Protein AF-A0A5S4F629-F1 (afdb_monomer)

pLDDT: mean 87.69, std 12.05, range [43.62, 96.25]

Organism: NCBI:txid103838

Mean predicted aligned error: 6.43 Å

Secondary structure (DSSP, 8-state):
---S----HHHHHHHHHHHHHHHHHHHHHHHHHHHHHHHS-HHHHHHTT--HHHHHHHHHHHHHHHHHHHHHTTSSPPPSSS--THHHHHHHTT----

Foldseek 3Di:
DDPDDDDDPVNVVVVVVVVVVVVLVVLVVLQVVLVVLVVADLVNVVVVVDDSVRSVLVNLLSVLSNQVSCVVVVNHDDPDPDDDSCVSVCVVVVHDDD

Radius of gyration: 18.51 Å; Cα contacts (8 Å, |Δi|>4): 59; chains: 1; bounding box: 37×34×58 Å

Solvent-accessible surface area (backbone atoms only — not comparable to full-atom values): 5800 Å² total; per-residue (Å²): 137,80,89,75,90,77,88,46,73,66,55,53,51,53,50,52,52,49,53,53,52,50,51,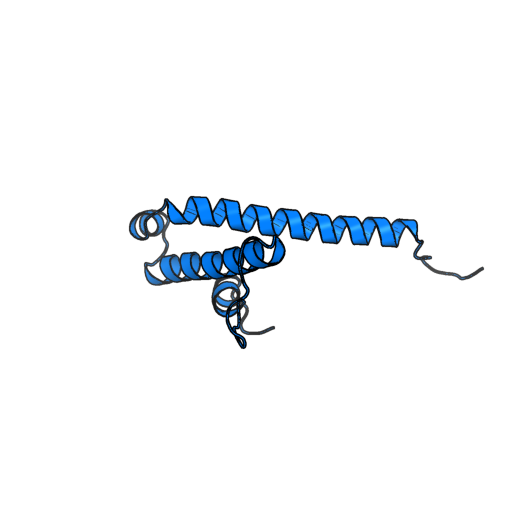55,51,53,39,49,51,36,42,54,52,36,57,53,53,71,74,51,52,62,72,60,41,38,77,75,71,38,51,71,70,52,39,49,43,53,55,53,20,38,50,38,48,32,49,52,35,28,36,75,72,68,77,40,80,75,75,79,77,91,72,74,65,52,63,41,47,31,63,75,72,71,48,83,79,134

Structure (mmCIF, N/CA/C/O backbone):
data_AF-A0A5S4F629-F1
#
_entry.id   AF-A0A5S4F629-F1
#
loop_
_atom_site.group_PDB
_atom_site.id
_atom_site.type_symbol
_atom_site.label_atom_id
_atom_site.label_alt_id
_atom_site.label_comp_id
_atom_site.label_asym_id
_atom_site.label_entity_id
_atom_site.label_seq_id
_atom_site.pdbx_PDB_ins_code
_atom_site.Cartn_x
_atom_site.Cartn_y
_atom_site.Cartn_z
_atom_site.occupancy
_atom_site.B_iso_or_equiv
_atom_site.auth_seq_id
_atom_site.auth_comp_id
_atom_site.auth_asym_id
_atom_site.auth_atom_id
_atom_site.pdbx_PDB_model_num
ATOM 1 N N . MET A 1 1 ? 16.340 10.626 -42.532 1.00 43.62 1 MET A N 1
ATOM 2 C CA . MET A 1 1 ? 15.503 11.332 -41.539 1.00 43.62 1 MET A CA 1
ATOM 3 C C . MET A 1 1 ? 14.232 10.533 -41.358 1.00 43.62 1 MET A C 1
ATOM 5 O O . MET A 1 1 ? 13.575 10.274 -42.355 1.00 43.62 1 MET A O 1
ATOM 9 N N . VAL A 1 2 ? 13.906 10.125 -40.136 1.00 56.50 2 VAL A N 1
ATOM 10 C CA . VAL A 1 2 ? 12.556 9.639 -39.827 1.00 56.50 2 VAL A CA 1
ATOM 11 C C . VAL A 1 2 ? 11.841 10.806 -39.158 1.00 56.50 2 VAL A C 1
ATOM 13 O O . VAL A 1 2 ? 12.330 11.318 -38.156 1.00 56.50 2 VAL A O 1
ATOM 16 N N . ALA A 1 3 ? 10.754 11.283 -39.757 1.00 57.12 3 ALA A N 1
ATOM 17 C CA . ALA A 1 3 ? 9.892 12.286 -39.141 1.00 57.12 3 ALA A CA 1
ATOM 18 C C . ALA A 1 3 ? 9.114 11.650 -37.973 1.00 57.12 3 ALA A C 1
ATOM 20 O O . ALA A 1 3 ? 8.614 10.535 -38.116 1.00 57.12 3 ALA A O 1
ATOM 21 N N . GLY A 1 4 ? 9.013 12.351 -36.838 1.00 65.31 4 GLY A N 1
ATOM 22 C CA . GLY A 1 4 ? 8.302 11.895 -35.634 1.00 65.31 4 GLY A CA 1
ATOM 23 C C . GLY A 1 4 ? 9.151 11.960 -34.358 1.00 65.31 4 GLY A C 1
ATOM 24 O O . GLY A 1 4 ? 10.343 12.259 -34.409 1.00 65.31 4 GLY A O 1
ATOM 25 N N . LEU A 1 5 ? 8.527 11.692 -33.206 1.00 69.56 5 LEU A N 1
ATOM 26 C CA . LEU A 1 5 ? 9.211 11.594 -31.914 1.00 69.56 5 LEU A CA 1
ATOM 27 C C . LEU A 1 5 ? 10.051 10.304 -31.895 1.00 69.56 5 LEU A C 1
ATOM 29 O O . LEU A 1 5 ? 9.494 9.206 -31.931 1.00 69.56 5 LEU A O 1
ATOM 33 N N . GLN A 1 6 ? 11.380 10.416 -31.890 1.00 78.19 6 GLN A N 1
ATOM 34 C CA . GLN A 1 6 ? 12.250 9.244 -31.792 1.00 78.19 6 GLN A CA 1
ATOM 35 C C . GLN A 1 6 ? 12.419 8.845 -30.329 1.00 78.19 6 GLN A C 1
ATOM 37 O O . GLN A 1 6 ? 13.039 9.581 -29.572 1.00 78.19 6 GLN A O 1
ATOM 42 N N . VAL A 1 7 ? 11.901 7.673 -29.954 1.00 86.50 7 VAL A N 1
ATOM 43 C CA . VAL A 1 7 ? 12.128 7.096 -28.624 1.00 86.50 7 VAL A CA 1
ATOM 44 C C . VAL A 1 7 ? 13.593 6.679 -28.514 1.00 86.50 7 VAL A C 1
ATOM 46 O O . VAL A 1 7 ? 14.054 5.758 -29.190 1.00 86.50 7 VAL A O 1
ATOM 49 N N . THR A 1 8 ? 14.332 7.377 -27.667 1.00 91.31 8 THR A N 1
ATOM 50 C CA . THR A 1 8 ? 15.741 7.120 -27.388 1.00 91.31 8 THR A CA 1
ATOM 51 C C . THR A 1 8 ? 15.901 6.027 -26.332 1.00 91.31 8 THR A C 1
ATOM 53 O O . THR A 1 8 ? 15.053 5.831 -25.460 1.00 91.31 8 THR A O 1
ATOM 56 N N . GLN A 1 9 ? 17.045 5.339 -26.346 1.00 91.75 9 GLN A N 1
ATOM 57 C CA . GLN A 1 9 ? 17.403 4.394 -25.281 1.00 91.75 9 GLN A CA 1
ATOM 58 C C . GLN A 1 9 ? 17.400 5.066 -23.895 1.00 91.75 9 GLN A C 1
ATOM 60 O O . GLN A 1 9 ? 17.016 4.446 -22.905 1.00 91.75 9 GLN A O 1
ATOM 65 N N . ALA A 1 10 ? 17.803 6.339 -23.822 1.00 92.38 10 ALA A N 1
ATOM 66 C CA . ALA A 1 10 ? 17.803 7.110 -22.584 1.00 92.38 10 ALA A CA 1
ATOM 67 C C . ALA A 1 10 ? 16.385 7.294 -22.021 1.00 92.38 10 ALA A C 1
ATOM 69 O O . ALA A 1 10 ? 16.182 7.094 -20.826 1.00 92.38 10 ALA A O 1
ATOM 70 N N . GLU A 1 11 ? 15.402 7.600 -22.871 1.00 91.69 11 GLU A N 1
ATOM 71 C CA . GLU A 1 11 ? 13.998 7.714 -22.460 1.00 91.69 11 GLU A CA 1
ATOM 72 C C . GLU A 1 11 ? 13.432 6.372 -21.995 1.00 91.69 11 GLU A C 1
ATOM 74 O O . GLU A 1 11 ? 12.775 6.318 -20.957 1.00 91.69 11 GLU A O 1
ATOM 79 N N . VAL A 1 12 ? 13.741 5.275 -22.697 1.00 92.19 12 VAL A N 1
ATOM 80 C CA . VAL A 1 12 ? 13.326 3.926 -22.272 1.00 92.19 12 VAL A CA 1
ATOM 81 C C . VAL A 1 12 ? 13.899 3.592 -20.896 1.00 92.19 12 VAL A C 1
ATOM 83 O O . VAL A 1 12 ? 13.164 3.154 -20.013 1.00 92.19 12 VAL A O 1
ATOM 86 N N . ASN A 1 13 ? 15.191 3.845 -20.683 1.00 94.50 13 ASN A N 1
ATOM 87 C CA . ASN A 1 13 ? 15.845 3.594 -19.401 1.00 94.50 13 ASN A CA 1
ATOM 88 C C . ASN A 1 13 ? 15.262 4.466 -18.279 1.00 94.50 13 ASN A C 1
ATOM 90 O O . ASN A 1 13 ? 15.007 3.970 -17.180 1.00 94.50 13 ASN A O 1
ATOM 94 N N . ALA A 1 14 ? 15.014 5.750 -18.553 1.00 93.88 14 ALA A N 1
ATOM 95 C CA . ALA A 1 14 ? 14.407 6.667 -17.593 1.00 93.88 14 ALA A CA 1
ATOM 96 C C . ALA A 1 14 ? 12.988 6.224 -17.210 1.00 93.88 14 ALA A C 1
ATOM 98 O O . ALA A 1 14 ? 12.635 6.202 -16.026 1.00 93.88 14 ALA A O 1
ATOM 99 N N . GLN A 1 15 ? 12.191 5.808 -18.195 1.00 94.12 15 GLN A N 1
ATOM 100 C CA . GLN A 1 15 ? 10.836 5.327 -17.967 1.00 94.12 15 GLN A CA 1
ATOM 101 C C . GLN A 1 15 ? 10.831 4.010 -17.185 1.00 94.12 15 GLN A C 1
ATOM 103 O O . GLN A 1 15 ? 10.083 3.876 -16.217 1.00 94.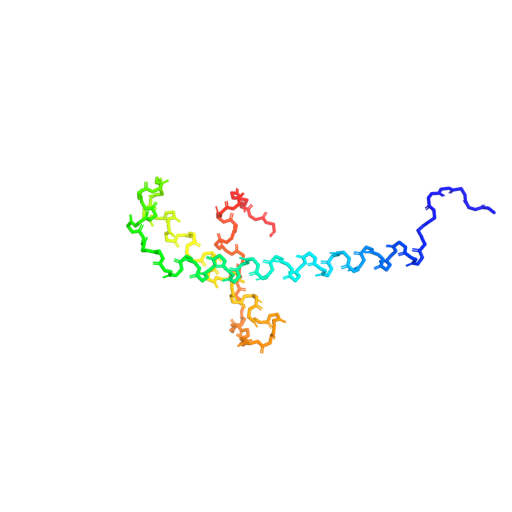12 15 GLN A O 1
ATOM 108 N N . ALA A 1 16 ? 11.701 3.062 -17.546 1.00 92.88 16 ALA A N 1
ATOM 109 C CA . ALA A 1 16 ? 11.837 1.789 -16.843 1.00 92.88 16 ALA A CA 1
ATOM 110 C C . ALA A 1 16 ? 12.219 1.995 -15.368 1.00 92.88 16 ALA A C 1
ATOM 112 O O . ALA A 1 16 ? 11.578 1.438 -14.475 1.00 92.88 16 ALA A O 1
ATOM 113 N N . GLY A 1 17 ? 13.205 2.856 -15.097 1.00 94.56 17 GLY A N 1
ATOM 114 C CA . GLY A 1 17 ? 13.601 3.201 -13.732 1.00 94.56 17 GLY A CA 1
ATOM 115 C C . GLY A 1 17 ? 12.490 3.902 -12.947 1.00 94.56 17 GLY A C 1
ATOM 116 O O . GLY A 1 17 ? 12.303 3.625 -11.762 1.00 94.56 17 GLY A O 1
ATOM 117 N N . THR A 1 18 ? 11.711 4.768 -13.599 1.00 96.25 18 THR A N 1
ATOM 118 C CA . THR A 1 18 ? 10.575 5.460 -12.970 1.00 96.25 18 THR A CA 1
ATOM 119 C C . THR A 1 18 ? 9.474 4.484 -12.567 1.00 96.25 18 THR A C 1
ATOM 121 O O . THR A 1 18 ? 9.007 4.537 -11.430 1.00 96.25 18 THR A O 1
ATOM 124 N N . ILE A 1 19 ? 9.103 3.555 -13.453 1.00 94.81 19 ILE A N 1
ATOM 125 C CA . ILE A 1 19 ? 8.102 2.519 -13.158 1.00 94.81 19 ILE A CA 1
ATOM 126 C C . ILE A 1 19 ? 8.580 1.637 -12.006 1.00 94.81 19 ILE A C 1
ATOM 128 O O . ILE A 1 19 ? 7.834 1.432 -11.050 1.00 94.81 19 ILE A O 1
ATOM 132 N N . ALA A 1 20 ? 9.829 1.163 -12.055 1.00 93.88 20 ALA A N 1
ATOM 133 C CA . ALA A 1 20 ? 10.390 0.346 -10.986 1.00 93.88 20 ALA A CA 1
ATOM 134 C C . ALA A 1 20 ? 10.319 1.084 -9.641 1.00 93.88 20 ALA A C 1
ATOM 136 O O . ALA A 1 20 ? 9.750 0.563 -8.684 1.00 93.88 20 ALA A O 1
ATOM 137 N N . ARG A 1 21 ? 10.805 2.332 -9.577 1.00 94.75 21 ARG A N 1
ATOM 138 C CA . ARG A 1 21 ? 10.736 3.163 -8.363 1.00 94.75 21 ARG A CA 1
ATOM 139 C C . ARG A 1 21 ? 9.310 3.356 -7.857 1.00 94.75 21 ARG A C 1
ATOM 141 O O . ARG A 1 21 ? 9.101 3.299 -6.649 1.00 94.75 21 ARG A O 1
ATOM 148 N N . ALA A 1 22 ? 8.348 3.574 -8.752 1.00 95.75 22 ALA A N 1
ATOM 149 C CA . ALA A 1 22 ? 6.947 3.722 -8.379 1.00 95.75 22 ALA A CA 1
ATOM 150 C C . ALA A 1 22 ? 6.394 2.440 -7.739 1.00 95.75 22 ALA A C 1
ATOM 152 O O . ALA A 1 22 ? 5.701 2.523 -6.730 1.00 95.75 22 ALA A O 1
ATOM 153 N N . VAL A 1 23 ? 6.755 1.263 -8.265 1.00 93.06 23 VAL A N 1
ATOM 154 C CA . VAL A 1 23 ? 6.382 -0.030 -7.670 1.00 93.06 23 VAL A CA 1
ATOM 155 C C . VAL A 1 23 ? 7.006 -0.196 -6.285 1.00 93.06 23 VAL A C 1
ATOM 157 O O . VAL A 1 23 ? 6.285 -0.493 -5.335 1.00 93.06 23 VAL A O 1
ATOM 160 N N . PHE A 1 24 ? 8.312 0.055 -6.134 1.00 92.38 24 PHE A N 1
ATOM 161 C CA . PHE A 1 24 ? 8.979 -0.026 -4.827 1.00 92.38 24 PHE A CA 1
ATOM 162 C C . PHE A 1 24 ? 8.331 0.907 -3.795 1.00 92.38 24 PHE A C 1
ATOM 164 O O . PHE A 1 24 ? 8.038 0.477 -2.682 1.00 92.38 24 PHE A O 1
ATOM 171 N N . ALA A 1 25 ? 8.056 2.157 -4.175 1.00 95.31 25 ALA A N 1
ATOM 172 C CA . ALA A 1 25 ? 7.405 3.124 -3.298 1.00 95.31 25 ALA A CA 1
ATOM 173 C C . ALA A 1 25 ? 5.974 2.699 -2.931 1.00 95.31 25 ALA A C 1
ATOM 175 O O . ALA A 1 25 ? 5.597 2.759 -1.766 1.00 95.31 25 ALA A O 1
ATOM 176 N N . ALA A 1 26 ? 5.185 2.220 -3.898 1.00 94.81 26 ALA A N 1
ATOM 177 C CA . ALA A 1 26 ? 3.817 1.774 -3.649 1.00 94.81 26 ALA A CA 1
ATOM 178 C C . ALA A 1 26 ? 3.765 0.587 -2.675 1.00 94.81 26 ALA A C 1
ATOM 180 O O . ALA A 1 26 ? 2.948 0.589 -1.756 1.00 94.81 26 ALA A O 1
ATOM 181 N N . LEU A 1 27 ? 4.650 -0.401 -2.838 1.00 94.25 27 LEU A N 1
ATOM 182 C CA . LEU A 1 27 ? 4.714 -1.559 -1.942 1.00 94.25 27 LEU A CA 1
ATOM 183 C C . LEU A 1 27 ? 5.210 -1.185 -0.538 1.00 94.25 27 LEU A C 1
ATOM 185 O O . LEU A 1 27 ? 4.695 -1.722 0.441 1.00 94.25 27 LEU A O 1
ATOM 189 N N . GLY A 1 28 ? 6.147 -0.237 -0.430 1.00 94.50 28 GLY A N 1
ATOM 190 C CA . GLY A 1 28 ? 6.554 0.336 0.857 1.00 94.50 28 GLY A CA 1
ATOM 191 C C . GLY A 1 28 ? 5.388 1.026 1.569 1.00 94.50 28 GLY A C 1
ATOM 192 O O . GLY A 1 28 ? 5.069 0.683 2.704 1.00 94.50 28 GLY A O 1
ATOM 193 N N . ASN A 1 29 ? 4.663 1.901 0.865 1.00 95.69 29 ASN A N 1
ATOM 194 C CA . ASN A 1 29 ? 3.489 2.593 1.407 1.00 95.69 29 ASN A CA 1
ATOM 195 C C . ASN A 1 29 ? 2.392 1.617 1.863 1.00 95.69 29 ASN A C 1
ATOM 197 O O . ASN A 1 29 ? 1.731 1.851 2.872 1.00 95.69 29 ASN A O 1
ATOM 201 N N . VAL A 1 30 ? 2.191 0.515 1.132 1.00 95.56 30 VAL A N 1
ATOM 202 C CA . VAL A 1 30 ? 1.258 -0.550 1.527 1.00 95.56 30 VAL A CA 1
ATOM 203 C C . VAL A 1 30 ? 1.660 -1.165 2.865 1.00 95.56 30 VAL A C 1
ATOM 205 O O . VAL A 1 30 ? 0.796 -1.351 3.719 1.00 95.56 30 VAL A O 1
ATOM 208 N N . GLN A 1 31 ? 2.943 -1.477 3.062 1.00 95.19 31 GLN A N 1
ATOM 209 C CA . GLN A 1 31 ? 3.430 -2.051 4.318 1.00 95.19 31 GLN A CA 1
ATOM 210 C C . GLN A 1 31 ? 3.319 -1.062 5.477 1.00 95.19 31 GLN A C 1
ATOM 212 O O . GLN A 1 31 ? 2.847 -1.441 6.545 1.00 95.19 31 GLN A O 1
ATOM 217 N N . GLU A 1 32 ? 3.692 0.201 5.265 1.00 96.00 32 GLU A N 1
ATOM 218 C CA . GLU A 1 32 ? 3.567 1.251 6.281 1.00 96.00 32 GLU A CA 1
ATOM 219 C C . GLU A 1 32 ? 2.107 1.471 6.686 1.00 96.00 32 GLU A C 1
ATOM 221 O O . GLU A 1 32 ? 1.776 1.460 7.873 1.00 96.00 32 GLU A O 1
ATOM 226 N N . PHE A 1 33 ? 1.208 1.598 5.707 1.00 96.12 33 PHE A N 1
ATOM 227 C CA . PHE A 1 33 ? -0.210 1.780 5.989 1.00 96.12 33 PHE A CA 1
ATOM 228 C C . PHE A 1 33 ? -0.821 0.544 6.646 1.00 96.12 33 PHE A C 1
ATOM 230 O O . PHE A 1 33 ? -1.612 0.682 7.574 1.00 96.12 33 PHE A O 1
ATOM 237 N N . LYS A 1 34 ? -0.430 -0.668 6.228 1.00 95.19 34 LYS A N 1
ATOM 238 C CA . LYS A 1 34 ? -0.851 -1.909 6.889 1.00 95.19 34 LYS A CA 1
ATOM 239 C C . LYS A 1 34 ? -0.376 -1.957 8.339 1.00 95.19 34 LYS A C 1
ATOM 241 O O . LYS A 1 34 ? -1.174 -2.292 9.208 1.00 95.19 34 LYS A O 1
ATOM 246 N N . ALA A 1 35 ? 0.879 -1.599 8.602 1.00 96.06 35 ALA A N 1
ATOM 247 C CA . ALA A 1 35 ? 1.427 -1.567 9.952 1.00 96.06 35 ALA A CA 1
ATOM 248 C C . ALA A 1 35 ? 0.653 -0.587 10.842 1.00 96.06 35 ALA A C 1
ATOM 250 O O . ALA A 1 35 ? 0.285 -0.943 11.957 1.00 96.06 35 ALA A O 1
ATOM 251 N N . TRP A 1 36 ? 0.327 0.607 10.335 1.00 96.06 36 TRP A N 1
ATOM 252 C CA . TRP A 1 36 ? -0.562 1.534 11.038 1.00 96.06 36 TRP A CA 1
ATOM 253 C C . TRP A 1 36 ? -1.953 0.925 11.260 1.00 96.06 36 TRP A C 1
ATOM 255 O O . TRP A 1 36 ? -2.444 0.893 12.386 1.00 96.06 36 TRP A O 1
ATOM 265 N N . LEU A 1 37 ? -2.571 0.377 10.215 1.00 95.38 37 LEU A N 1
ATOM 266 C CA . LEU A 1 37 ? -3.927 -0.171 10.253 1.00 95.38 37 LEU A CA 1
ATOM 267 C C . LEU A 1 37 ? -4.066 -1.365 11.217 1.00 95.38 37 LEU A C 1
ATOM 269 O O . LEU A 1 37 ? -5.147 -1.611 11.755 1.00 95.38 37 LEU A O 1
ATOM 273 N N . ASP A 1 38 ? -2.980 -2.094 11.471 1.00 95.00 38 ASP A N 1
ATOM 274 C CA . ASP A 1 38 ? -2.925 -3.162 12.472 1.00 95.00 38 ASP A CA 1
ATOM 275 C C . ASP A 1 38 ? -2.976 -2.645 13.911 1.00 95.00 38 ASP A C 1
ATOM 277 O O . ASP A 1 38 ? -3.475 -3.354 14.784 1.00 95.00 38 ASP A O 1
ATOM 281 N N . THR A 1 39 ? -2.535 -1.408 14.152 1.00 96.19 39 THR A N 1
ATOM 282 C CA . THR A 1 39 ? -2.633 -0.759 15.470 1.00 96.19 39 THR A CA 1
ATOM 283 C C . THR A 1 39 ? -4.019 -0.183 15.752 1.00 96.19 39 THR A C 1
ATOM 285 O O . THR A 1 39 ? -4.378 0.002 16.911 1.00 96.19 39 THR A O 1
ATOM 288 N N . VAL A 1 40 ? -4.808 0.079 14.707 1.00 94.56 40 VAL A N 1
ATOM 289 C CA . VAL A 1 40 ? -6.133 0.700 14.810 1.00 94.56 40 VAL A CA 1
ATOM 290 C C . VAL A 1 40 ? -7.208 -0.379 14.946 1.00 94.56 40 VAL A C 1
ATOM 292 O O . VAL A 1 40 ? -7.342 -1.262 14.084 1.00 94.56 40 VAL A O 1
ATOM 295 N N . ALA A 1 41 ? -8.002 -0.329 16.018 1.00 94.38 41 ALA A N 1
ATOM 296 C CA . ALA A 1 41 ? -9.135 -1.234 16.172 1.00 94.38 41 ALA A CA 1
ATOM 297 C C . ALA A 1 41 ? -10.263 -0.860 15.197 1.00 94.38 41 ALA A C 1
ATOM 299 O O . ALA A 1 41 ? -10.379 0.277 14.749 1.00 94.38 41 ALA A O 1
ATOM 300 N N . VAL A 1 42 ? -11.139 -1.816 14.875 1.00 91.88 42 VAL A N 1
ATOM 301 C CA . VAL A 1 42 ? -12.298 -1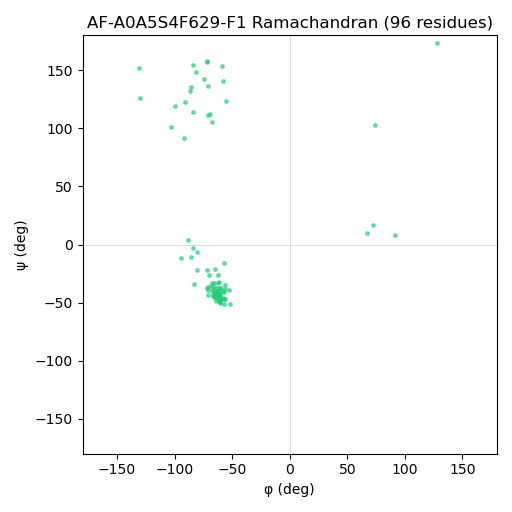.540 14.003 1.00 91.88 42 VAL A CA 1
ATOM 302 C C . VAL A 1 42 ? -13.180 -0.436 14.595 1.00 91.88 42 VAL A C 1
ATOM 304 O O . VAL A 1 42 ? -13.590 0.454 13.859 1.00 91.88 42 VAL A O 1
ATOM 307 N N . GLY A 1 43 ? -13.380 -0.432 15.917 1.00 92.44 43 GLY A N 1
ATOM 308 C CA . GLY A 1 43 ? -14.137 0.620 16.604 1.00 92.44 43 GLY A CA 1
ATOM 309 C C . GLY A 1 43 ? -13.519 2.015 16.468 1.00 92.44 43 GLY A C 1
ATOM 310 O O . GLY A 1 43 ? -14.247 2.996 16.366 1.00 92.44 43 GLY A O 1
ATOM 311 N N . ASP A 1 44 ? -12.191 2.123 16.375 1.00 94.38 44 ASP A N 1
ATOM 312 C CA . ASP A 1 44 ? -11.530 3.415 16.153 1.00 94.38 44 ASP A CA 1
ATOM 313 C C . ASP A 1 44 ? -11.779 3.917 14.724 1.00 94.38 44 ASP A C 1
ATOM 315 O O . ASP A 1 44 ? -11.999 5.108 14.511 1.00 94.38 44 ASP A O 1
ATOM 319 N N . LEU A 1 45 ? -11.821 3.016 13.737 1.00 91.50 45 LEU A N 1
ATOM 320 C CA . LEU A 1 45 ? -12.196 3.365 12.362 1.00 91.50 45 LEU A CA 1
ATOM 321 C C . LEU A 1 45 ? -13.660 3.813 12.272 1.00 91.50 45 LEU A C 1
ATOM 323 O O . LEU A 1 45 ? -13.976 4.713 11.497 1.00 91.50 45 LEU A O 1
ATOM 327 N N . GLU A 1 46 ? -14.551 3.255 13.088 1.00 93.06 46 GLU A N 1
ATOM 328 C CA . GLU A 1 46 ? -15.946 3.704 13.143 1.00 93.06 46 GLU A CA 1
ATOM 329 C C . GLU A 1 46 ? -16.060 5.167 13.592 1.00 93.06 46 GLU A C 1
ATOM 331 O O . GLU A 1 46 ? -16.889 5.909 13.064 1.00 93.06 46 GLU A O 1
ATOM 336 N N . THR A 1 47 ? -15.163 5.637 14.470 1.00 94.06 47 THR A N 1
ATOM 337 C CA . THR A 1 47 ? -15.113 7.061 14.855 1.00 94.06 47 THR A CA 1
ATOM 338 C C . THR A 1 47 ? -14.736 7.992 13.697 1.00 94.06 47 THR A C 1
ATOM 340 O O . THR A 1 47 ? -15.075 9.174 13.723 1.00 94.06 47 THR A O 1
ATOM 3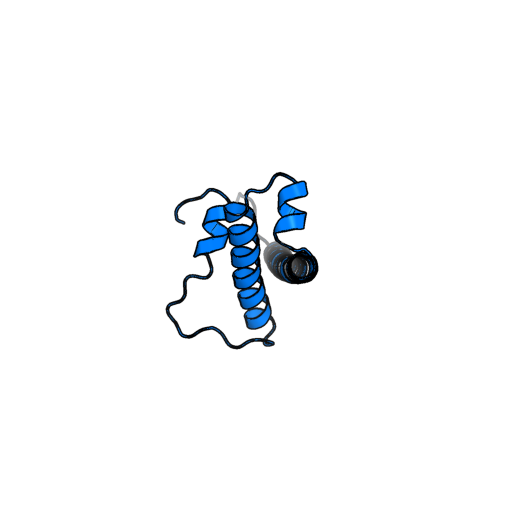43 N N . LEU A 1 48 ? -14.092 7.458 12.653 1.00 92.06 48 LEU A N 1
A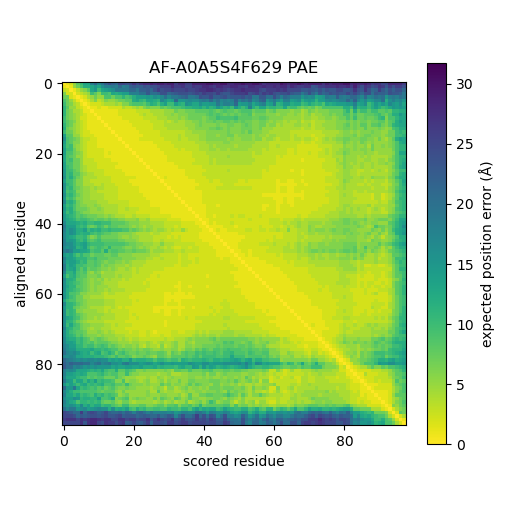TOM 344 C CA . LEU A 1 48 ? -13.75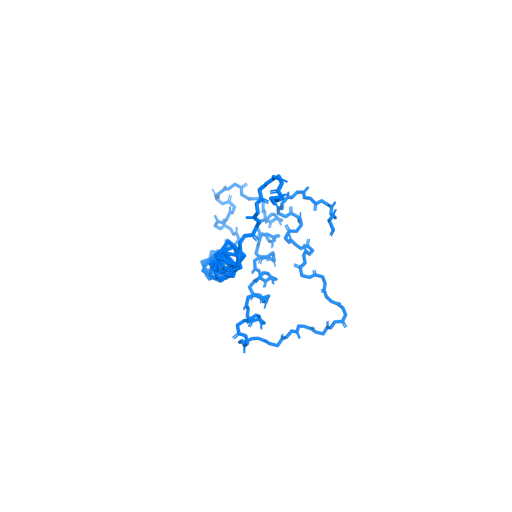7 8.172 11.418 1.00 92.06 48 LEU A CA 1
ATOM 345 C C . LEU A 1 48 ? -14.881 8.105 10.368 1.00 92.06 48 LEU A C 1
ATOM 347 O O . LEU A 1 48 ? -14.713 8.610 9.259 1.00 92.06 48 LEU A O 1
ATOM 351 N N . GLY A 1 49 ? -16.023 7.495 10.702 1.00 93.75 49 GLY A N 1
ATOM 352 C CA . GLY A 1 49 ? -17.194 7.396 9.831 1.00 93.75 49 GLY A CA 1
ATOM 353 C C . GLY A 1 49 ? -17.246 6.140 8.959 1.00 93.75 49 GLY A C 1
ATOM 354 O O . GLY A 1 49 ? -18.122 6.045 8.101 1.00 93.75 49 GLY A O 1
ATOM 355 N N . PHE A 1 50 ? -16.348 5.170 9.161 1.00 92.38 50 PHE A N 1
ATOM 356 C CA . PHE A 1 50 ? -16.465 3.864 8.508 1.00 92.38 50 PHE A CA 1
ATOM 357 C C . PHE A 1 50 ? -17.578 3.035 9.155 1.00 92.38 50 PHE A C 1
ATOM 359 O O . PHE A 1 50 ? -17.728 3.027 10.373 1.00 92.38 50 PHE A O 1
ATOM 366 N N . SER A 1 51 ? -18.329 2.268 8.361 1.00 94.50 51 SER A N 1
ATOM 367 C CA . SER A 1 51 ? -19.107 1.167 8.934 1.00 94.50 51 SER A CA 1
ATOM 368 C C . SER A 1 51 ? -18.169 0.031 9.356 1.00 94.50 51 SER A C 1
ATOM 370 O O . SER A 1 51 ? -17.079 -0.124 8.797 1.00 94.50 51 SER A O 1
ATOM 372 N N . THR A 1 52 ? -18.602 -0.835 10.277 1.00 93.25 52 THR A N 1
ATOM 373 C CA . THR A 1 52 ? -17.847 -2.046 10.645 1.00 93.25 52 THR A CA 1
ATOM 374 C C . THR A 1 52 ? -17.494 -2.888 9.411 1.00 93.25 52 THR A C 1
ATOM 376 O O . THR A 1 52 ? -16.400 -3.443 9.307 1.00 93.25 52 THR A O 1
ATOM 379 N N . ALA A 1 53 ? -18.417 -2.983 8.447 1.00 91.25 53 ALA A N 1
ATOM 380 C CA . ALA A 1 53 ? -18.226 -3.747 7.217 1.00 91.25 53 ALA A CA 1
ATOM 381 C C . ALA A 1 53 ? -17.158 -3.123 6.302 1.00 91.25 53 ALA A C 1
ATOM 383 O O . ALA A 1 53 ? -16.333 -3.848 5.734 1.00 91.25 53 ALA A O 1
ATOM 384 N N . ASP A 1 54 ? -17.135 -1.794 6.196 1.00 91.81 54 ASP A N 1
ATOM 385 C CA . ASP A 1 54 ? -16.143 -1.068 5.398 1.00 91.81 54 ASP A CA 1
ATOM 386 C C . ASP A 1 54 ? -14.766 -1.124 6.051 1.00 91.81 54 ASP A C 1
ATOM 388 O O . ASP A 1 54 ? -13.779 -1.424 5.380 1.00 91.81 54 ASP A O 1
ATOM 392 N N . ALA A 1 55 ? -14.702 -0.927 7.370 1.00 93.06 55 ALA A N 1
ATOM 393 C CA . ALA A 1 55 ? -13.476 -1.056 8.146 1.00 93.06 55 ALA A CA 1
ATOM 394 C C . ALA A 1 55 ? -12.868 -2.458 7.985 1.00 93.06 55 ALA A C 1
ATOM 396 O O . ALA A 1 55 ? -11.686 -2.593 7.670 1.00 93.06 55 ALA A O 1
ATOM 397 N N . ASN A 1 56 ? -13.679 -3.513 8.096 1.00 92.44 56 ASN A N 1
ATOM 398 C CA . ASN A 1 56 ? -13.217 -4.879 7.853 1.00 92.44 56 ASN A CA 1
ATOM 399 C C . ASN A 1 56 ? -12.734 -5.079 6.409 1.00 92.44 56 ASN A C 1
ATOM 401 O O . ASN A 1 56 ? -11.679 -5.674 6.193 1.00 92.44 56 ASN A O 1
ATOM 405 N N . THR A 1 57 ? -13.454 -4.541 5.420 1.00 92.50 57 THR A N 1
ATOM 406 C CA . THR A 1 57 ? -13.048 -4.619 4.007 1.00 92.50 57 THR A CA 1
ATOM 407 C C . THR A 1 57 ? -11.711 -3.913 3.762 1.00 92.50 57 THR A C 1
ATOM 409 O O . THR A 1 57 ? -10.856 -4.459 3.063 1.00 92.50 57 THR A O 1
ATOM 412 N N . LEU A 1 58 ? -11.494 -2.746 4.375 1.00 93.00 58 LEU A N 1
ATOM 413 C CA . LEU A 1 58 ? -10.236 -2.003 4.327 1.00 93.00 58 LEU A CA 1
ATOM 414 C C . LEU A 1 58 ? -9.079 -2.823 4.909 1.00 93.00 58 LEU A C 1
ATOM 416 O O . LEU A 1 58 ? -8.045 -2.976 4.255 1.00 93.00 58 LEU A O 1
ATOM 420 N N . LYS A 1 59 ? -9.264 -3.409 6.100 1.00 94.19 59 LYS A N 1
ATOM 421 C CA . LYS A 1 59 ? -8.240 -4.251 6.742 1.00 94.19 59 LYS A CA 1
ATOM 422 C C . LYS A 1 59 ? -7.912 -5.489 5.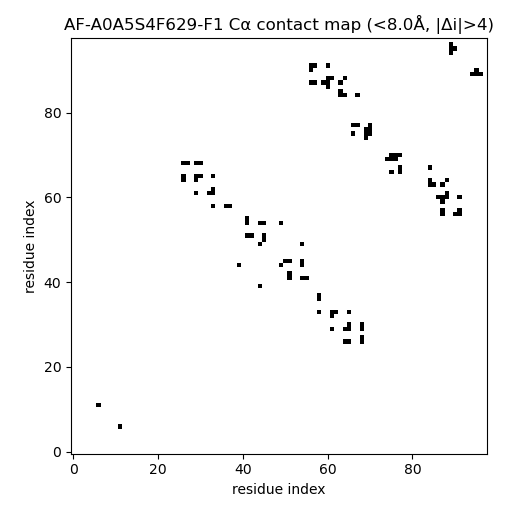907 1.00 94.19 59 LYS A C 1
ATOM 424 O O . LYS A 1 59 ? -6.734 -5.796 5.721 1.00 94.19 59 LYS A O 1
ATOM 429 N N . SER A 1 60 ? -8.915 -6.160 5.339 1.00 93.94 60 SER A N 1
ATOM 430 C CA . SER A 1 60 ? -8.699 -7.305 4.443 1.00 93.94 60 SER A CA 1
ATOM 431 C C . SER A 1 60 ? -7.962 -6.915 3.160 1.00 93.94 60 SER A C 1
ATOM 433 O O . SER A 1 60 ? -7.035 -7.614 2.755 1.00 93.94 60 SER A O 1
ATOM 435 N N . ALA A 1 61 ? -8.306 -5.779 2.547 1.00 93.31 61 ALA A N 1
ATOM 436 C CA . ALA A 1 61 ? -7.632 -5.299 1.344 1.00 93.31 61 ALA A CA 1
ATOM 437 C C . ALA A 1 61 ? -6.145 -5.027 1.577 1.00 93.31 61 ALA A C 1
ATOM 439 O O . ALA A 1 61 ? -5.307 -5.504 0.814 1.00 93.31 61 ALA A O 1
ATOM 440 N N . PHE A 1 62 ? -5.799 -4.320 2.653 1.00 95.31 62 PHE A N 1
ATOM 441 C CA . PHE A 1 62 ? -4.397 -4.055 2.970 1.00 95.31 62 PH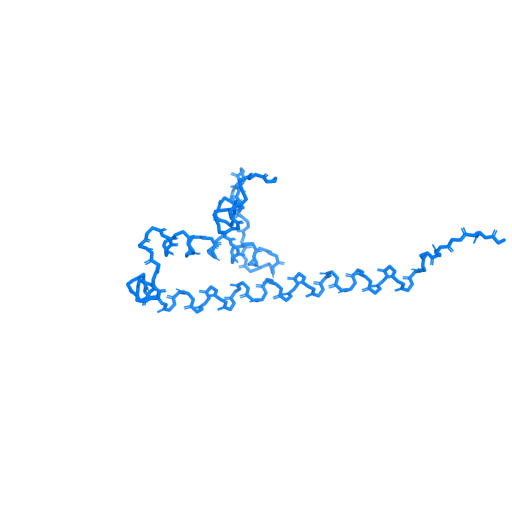E A CA 1
ATOM 442 C C . PHE A 1 62 ? -3.651 -5.288 3.476 1.00 95.31 62 PHE A C 1
ATOM 444 O O . PHE A 1 62 ? -2.434 -5.348 3.339 1.00 95.31 62 PHE A O 1
ATOM 451 N N . SER A 1 63 ? -4.350 -6.302 3.991 1.00 94.50 63 SER A N 1
ATOM 452 C CA . SER A 1 63 ? -3.737 -7.605 4.258 1.00 94.50 63 SER A CA 1
ATOM 453 C C . SER A 1 63 ? -3.291 -8.303 2.976 1.00 94.50 63 SER A C 1
ATOM 455 O O . SER A 1 63 ? -2.178 -8.817 2.924 1.00 94.50 63 SER A O 1
ATOM 457 N N . ASP A 1 64 ? -4.123 -8.303 1.935 1.00 92.94 64 ASP A N 1
ATOM 458 C CA . ASP A 1 64 ? -3.771 -8.924 0.655 1.00 92.94 64 ASP A CA 1
ATOM 459 C C . ASP A 1 64 ? -2.697 -8.133 -0.099 1.00 92.94 64 ASP A C 1
ATOM 461 O O . ASP A 1 64 ? -1.778 -8.723 -0.667 1.00 92.94 64 ASP A O 1
ATOM 465 N N . LEU A 1 65 ? -2.764 -6.799 -0.065 1.00 93.75 65 LEU A N 1
ATOM 466 C CA . LEU A 1 65 ? -1.723 -5.954 -0.651 1.00 93.75 65 LEU A CA 1
ATOM 467 C C . LEU A 1 65 ? -0.379 -6.128 0.074 1.00 93.75 65 LEU A C 1
ATOM 469 O O . LEU A 1 65 ? 0.662 -6.185 -0.581 1.00 93.75 65 LEU A O 1
ATOM 473 N N . ALA A 1 66 ? -0.384 -6.242 1.405 1.00 94.56 66 ALA A N 1
ATOM 474 C CA . ALA A 1 66 ? 0.835 -6.482 2.175 1.00 94.56 66 ALA A CA 1
ATOM 475 C C . ALA A 1 66 ? 1.426 -7.874 1.913 1.00 94.56 66 ALA A C 1
ATOM 477 O O . ALA A 1 66 ? 2.647 -8.010 1.883 1.00 94.56 66 ALA A O 1
ATOM 478 N N . ASP A 1 67 ? 0.589 -8.884 1.664 1.00 93.12 67 ASP A N 1
ATOM 479 C CA . ASP A 1 67 ? 1.049 -10.212 1.246 1.00 93.12 67 ASP A CA 1
ATOM 480 C C . ASP A 1 67 ? 1.753 -10.142 -0.124 1.00 93.12 67 ASP A C 1
ATOM 482 O O . ASP A 1 67 ? 2.877 -10.620 -0.258 1.00 93.12 67 ASP A O 1
ATOM 486 N N . ILE A 1 68 ? 1.188 -9.425 -1.112 1.00 91.81 68 ILE A N 1
ATOM 487 C CA . ILE A 1 68 ? 1.888 -9.149 -2.386 1.00 91.81 68 ILE A CA 1
ATOM 488 C C . ILE A 1 68 ? 3.235 -8.463 -2.135 1.00 91.81 68 ILE A C 1
ATOM 490 O O . ILE A 1 68 ? 4.242 -8.855 -2.728 1.00 91.81 68 ILE A O 1
ATOM 494 N N . ALA A 1 69 ? 3.264 -7.437 -1.280 1.00 93.19 69 ALA A N 1
ATOM 495 C CA . ALA A 1 69 ? 4.496 -6.721 -0.964 1.00 93.19 69 ALA A CA 1
ATOM 496 C C . ALA A 1 69 ? 5.550 -7.653 -0.345 1.00 93.19 69 ALA A C 1
ATOM 498 O O . ALA A 1 69 ? 6.713 -7.605 -0.743 1.00 93.19 69 ALA A O 1
ATOM 499 N N . GLY A 1 70 ? 5.142 -8.541 0.566 1.00 92.94 70 GLY A N 1
ATOM 500 C CA . GLY A 1 70 ? 6.022 -9.540 1.171 1.00 92.94 70 GLY A CA 1
ATOM 501 C C . GLY A 1 70 ? 6.564 -10.547 0.156 1.00 92.94 70 GLY A C 1
ATOM 502 O O . GLY A 1 70 ? 7.763 -10.824 0.139 1.00 92.94 70 GLY A O 1
ATOM 503 N N . VAL A 1 71 ? 5.714 -11.045 -0.746 1.00 91.81 71 VAL A N 1
ATOM 504 C CA . VAL A 1 71 ? 6.133 -11.947 -1.832 1.00 91.81 71 VAL A CA 1
ATOM 505 C C . VAL A 1 71 ? 7.131 -11.257 -2.759 1.00 91.81 71 VAL A C 1
ATOM 507 O O . VAL A 1 71 ? 8.173 -11.826 -3.075 1.00 91.81 71 VAL A O 1
ATOM 510 N N . PHE A 1 72 ? 6.855 -10.015 -3.162 1.00 90.88 72 PHE A N 1
ATOM 511 C CA . PHE A 1 72 ? 7.739 -9.239 -4.034 1.00 90.88 72 PHE A CA 1
ATOM 512 C C . PHE A 1 72 ? 9.118 -8.995 -3.405 1.00 90.88 72 PHE A C 1
ATOM 514 O O . PHE A 1 72 ? 10.133 -9.035 -4.095 1.00 90.88 72 PHE A O 1
ATOM 521 N N . GLN A 1 73 ? 9.164 -8.766 -2.092 1.00 91.44 73 GLN A N 1
ATOM 522 C CA . GLN A 1 73 ? 10.404 -8.559 -1.340 1.00 91.44 73 GLN A CA 1
ATOM 523 C C . GLN A 1 73 ? 11.128 -9.867 -0.981 1.00 91.44 73 GLN A C 1
ATOM 525 O O . GLN A 1 73 ? 12.229 -9.822 -0.435 1.00 91.44 73 GLN A O 1
ATOM 530 N N . GLY A 1 74 ? 10.526 -11.027 -1.258 1.00 89.44 74 GLY A N 1
ATOM 531 C CA . GLY A 1 74 ? 11.064 -12.332 -0.872 1.00 89.44 74 GLY A CA 1
ATOM 532 C C . GLY A 1 74 ? 10.970 -12.631 0.629 1.00 89.44 74 GLY A C 1
ATOM 533 O O . GLY A 1 74 ? 11.651 -13.534 1.108 1.00 89.44 74 GLY A O 1
ATOM 534 N N . SER A 1 75 ? 10.146 -11.890 1.377 1.00 90.94 75 SER A N 1
ATOM 535 C CA . SER A 1 75 ? 9.921 -12.095 2.815 1.00 90.94 75 SER A CA 1
ATOM 536 C C . SER A 1 75 ? 8.703 -12.972 3.125 1.00 90.94 75 SER A C 1
ATOM 538 O O . SER A 1 75 ? 8.560 -13.434 4.257 1.00 90.94 75 SER A O 1
ATOM 540 N N . ALA A 1 76 ? 7.851 -13.248 2.132 1.00 88.75 76 ALA A N 1
ATOM 541 C CA . ALA A 1 76 ? 6.712 -14.154 2.244 1.00 88.75 76 ALA A CA 1
ATOM 542 C C . ALA A 1 76 ? 6.676 -15.168 1.092 1.00 88.75 76 ALA A C 1
ATOM 544 O O . ALA A 1 76 ? 7.137 -14.904 -0.019 1.00 88.75 76 ALA A O 1
ATOM 545 N N . THR A 1 77 ? 6.097 -16.340 1.358 1.00 88.50 77 THR A N 1
ATOM 546 C CA . THR A 1 77 ? 5.785 -17.322 0.310 1.00 88.50 77 THR A CA 1
ATOM 547 C C . THR A 1 77 ? 4.431 -16.982 -0.294 1.00 88.50 77 THR A C 1
ATOM 549 O O . THR A 1 77 ? 3.483 -16.720 0.442 1.00 88.50 77 THR A O 1
ATOM 552 N N . ALA A 1 78 ? 4.328 -17.017 -1.624 1.00 83.25 78 ALA A N 1
ATOM 553 C CA . ALA A 1 78 ? 3.050 -16.823 -2.296 1.00 83.25 78 ALA A CA 1
ATOM 554 C C . ALA A 1 78 ? 2.025 -17.863 -1.822 1.00 83.25 78 ALA A C 1
ATOM 556 O O . ALA A 1 78 ? 2.357 -19.038 -1.640 1.00 83.25 78 ALA A O 1
ATOM 557 N N . ARG A 1 79 ? 0.768 -17.442 -1.643 1.00 83.62 79 ARG A N 1
ATOM 558 C CA . ARG A 1 79 ? -0.318 -18.371 -1.306 1.00 83.62 79 ARG A CA 1
ATOM 559 C C . ARG A 1 79 ? -0.473 -19.442 -2.383 1.00 83.62 79 ARG A C 1
ATOM 561 O O . ARG A 1 79 ? -0.189 -19.213 -3.560 1.00 83.62 79 ARG A O 1
ATOM 568 N N . THR A 1 80 ? -0.994 -20.598 -1.979 1.00 85.00 80 THR A N 1
ATOM 569 C CA . THR A 1 80 ? -1.355 -21.675 -2.905 1.00 85.00 80 THR A CA 1
ATOM 570 C C . THR A 1 80 ? -2.318 -21.148 -3.970 1.00 85.00 80 THR A C 1
ATOM 572 O O . THR A 1 80 ? -3.375 -20.604 -3.651 1.00 85.00 80 THR A O 1
ATOM 575 N N . LEU A 1 81 ? -1.939 -21.297 -5.239 1.00 79.75 81 LEU A N 1
ATOM 576 C CA . LEU A 1 81 ? -2.717 -20.811 -6.376 1.00 79.75 81 LEU A CA 1
ATOM 577 C C . LEU A 1 81 ? -3.857 -21.784 -6.736 1.00 79.75 81 LEU A C 1
ATOM 579 O O . LEU A 1 81 ? -3.679 -22.995 -6.593 1.00 79.75 81 LEU A O 1
ATOM 583 N N . PRO A 1 82 ? -4.998 -21.283 -7.255 1.00 82.50 82 PRO A N 1
ATOM 584 C CA . PRO A 1 82 ? -5.267 -19.885 -7.616 1.00 82.50 82 PRO A CA 1
ATOM 585 C C . PRO A 1 82 ? -5.791 -19.033 -6.441 1.00 82.50 82 PRO A C 1
ATOM 587 O O . PRO A 1 82 ? -6.751 -19.409 -5.774 1.00 82.50 82 PRO A O 1
ATOM 590 N N . TYR A 1 83 ? -5.214 -17.842 -6.238 1.00 83.50 83 TYR A N 1
ATOM 591 C CA . TYR A 1 83 ? -5.714 -16.824 -5.301 1.00 83.50 83 TYR A CA 1
ATOM 592 C C . TYR A 1 83 ? -5.812 -15.457 -5.999 1.00 83.50 83 TYR A C 1
ATOM 594 O O . TYR A 1 83 ? -4.826 -14.993 -6.574 1.00 83.50 83 TYR A O 1
ATOM 602 N N . ASP A 1 84 ? -6.983 -14.801 -5.965 1.00 84.12 84 ASP A N 1
ATOM 603 C CA . ASP A 1 84 ? -7.151 -13.438 -6.503 1.00 84.12 84 ASP A CA 1
ATOM 604 C C . ASP A 1 84 ? -6.911 -12.386 -5.414 1.00 84.12 84 ASP A C 1
ATOM 606 O O . ASP A 1 84 ? -7.843 -11.935 -4.741 1.00 84.12 84 ASP A O 1
ATOM 610 N N . TYR A 1 85 ? -5.661 -11.932 -5.316 1.00 84.81 85 TYR A N 1
ATOM 611 C CA . TYR A 1 85 ? -5.234 -10.832 -4.445 1.00 84.81 85 TYR A CA 1
ATOM 612 C C . TYR A 1 85 ? -5.964 -9.504 -4.682 1.00 84.81 85 TYR A C 1
ATOM 614 O O . TYR A 1 85 ? -5.909 -8.594 -3.857 1.00 84.81 85 TYR A O 1
ATOM 622 N N . ARG A 1 86 ? -6.646 -9.351 -5.820 1.00 82.81 86 ARG A N 1
ATOM 623 C CA . ARG A 1 86 ? -7.330 -8.104 -6.167 1.00 82.81 86 ARG A CA 1
ATOM 624 C C . ARG A 1 86 ? -8.735 -8.036 -5.581 1.00 82.81 86 ARG A C 1
ATOM 626 O O . ARG A 1 86 ? -9.339 -6.972 -5.643 1.00 82.81 86 ARG A O 1
ATOM 633 N N . THR A 1 87 ? -9.269 -9.129 -5.031 1.00 85.44 87 THR A N 1
ATOM 634 C CA . THR A 1 87 ? -10.676 -9.238 -4.602 1.00 85.44 87 THR A CA 1
ATOM 635 C C . THR A 1 87 ? -11.105 -8.088 -3.691 1.00 85.44 87 THR A C 1
ATOM 637 O O . THR A 1 87 ? -12.096 -7.412 -3.969 1.00 85.44 87 THR A O 1
ATOM 640 N N . PHE A 1 88 ? -10.343 -7.818 -2.631 1.00 80.81 88 PHE A N 1
ATOM 641 C CA . PHE A 1 88 ? -10.677 -6.754 -1.683 1.00 80.81 88 PHE A CA 1
ATOM 642 C C . PHE A 1 88 ? -10.210 -5.374 -2.153 1.00 80.81 88 PHE A C 1
ATOM 644 O O . PHE A 1 88 ? -10.927 -4.396 -1.964 1.00 80.81 88 PHE A O 1
ATOM 651 N N . ALA A 1 89 ? -9.074 -5.284 -2.849 1.00 80.88 89 ALA A N 1
ATOM 652 C CA . ALA A 1 89 ? -8.618 -4.021 -3.430 1.00 80.88 89 ALA A CA 1
ATOM 653 C C . ALA A 1 89 ? -9.632 -3.454 -4.445 1.00 80.88 89 ALA A C 1
ATOM 655 O O . ALA A 1 89 ? -9.925 -2.262 -4.412 1.00 80.88 89 ALA A O 1
ATOM 656 N N . LYS A 1 90 ? -10.244 -4.312 -5.279 1.00 83.94 90 LYS A N 1
ATOM 657 C CA . LYS A 1 90 ? -11.325 -3.956 -6.221 1.00 83.94 90 LYS A CA 1
ATOM 658 C C . LYS A 1 90 ? -12.515 -3.298 -5.518 1.00 83.94 90 LYS A C 1
ATOM 660 O O . LYS A 1 90 ? -13.083 -2.343 -6.042 1.00 83.94 90 LYS A O 1
ATOM 665 N N . ARG A 1 91 ? -12.864 -3.773 -4.315 1.00 81.44 91 ARG A N 1
ATOM 666 C CA . ARG A 1 91 ? -13.940 -3.189 -3.500 1.00 81.44 91 ARG A CA 1
ATOM 667 C C . ARG A 1 91 ? -13.610 -1.772 -3.037 1.00 81.44 91 ARG A C 1
ATOM 669 O O . ARG A 1 91 ? -14.504 -0.938 -3.029 1.00 81.44 91 ARG A O 1
ATOM 676 N N . LEU A 1 92 ? -12.347 -1.487 -2.712 1.00 82.94 92 LEU A N 1
ATOM 677 C CA . LEU A 1 92 ? -11.923 -0.151 -2.279 1.00 82.94 92 LEU A CA 1
ATOM 678 C C . LEU A 1 92 ? -11.909 0.876 -3.413 1.00 82.94 92 LEU A C 1
ATOM 680 O O . LEU A 1 92 ? -12.255 2.031 -3.196 1.00 82.94 92 LEU A O 1
ATOM 684 N N . ILE A 1 93 ? -11.521 0.468 -4.622 1.00 84.94 93 ILE A N 1
ATOM 685 C CA . ILE A 1 93 ? -11.465 1.376 -5.779 1.00 84.94 93 ILE A CA 1
ATOM 686 C C . ILE A 1 93 ? -12.824 1.540 -6.478 1.00 84.94 93 ILE A C 1
ATOM 688 O O . ILE A 1 93 ? -12.922 2.286 -7.447 1.00 84.94 93 ILE A O 1
ATOM 692 N N . GLY A 1 94 ? -13.865 0.831 -6.024 1.00 68.06 94 GLY A N 1
ATOM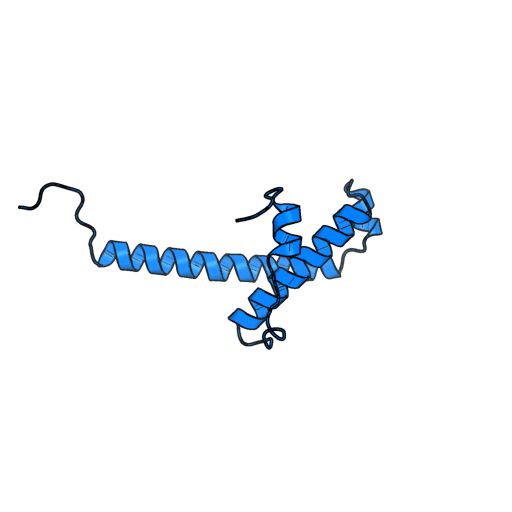 693 C CA . GLY A 1 94 ? -15.201 0.870 -6.625 1.00 68.06 94 GLY A CA 1
ATOM 694 C C . GLY A 1 94 ? -15.274 0.274 -8.034 1.00 68.06 94 GLY A C 1
ATOM 695 O O . GLY A 1 94 ? -16.296 0.412 -8.703 1.00 68.06 94 GLY A O 1
ATOM 696 N N . VAL A 1 95 ? -14.211 -0.394 -8.497 1.00 59.81 95 VAL A N 1
ATOM 697 C CA . VAL A 1 95 ? -14.150 -0.963 -9.843 1.00 59.81 95 VAL A CA 1
ATOM 698 C C . VAL A 1 95 ? -14.379 -2.464 -9.770 1.00 59.81 95 VAL A C 1
ATOM 700 O O . VAL A 1 95 ? -13.497 -3.253 -9.420 1.00 59.81 95 VAL A O 1
ATOM 703 N N . GLY A 1 96 ? -15.601 -2.864 -10.107 1.00 47.31 96 GLY A N 1
ATOM 704 C CA . GLY A 1 96 ? -15.911 -4.250 -10.405 1.00 47.31 96 GLY A CA 1
ATOM 705 C C . GLY A 1 96 ? -15.206 -4.656 -11.695 1.00 47.31 96 GLY A C 1
ATOM 706 O O . GLY A 1 96 ? -15.672 -4.312 -12.769 1.00 47.31 96 GLY A O 1
ATOM 707 N N . VAL A 1 97 ? -14.139 -5.447 -11.567 1.00 45.41 97 VAL A N 1
ATOM 708 C CA . VAL A 1 97 ? -13.516 -6.219 -12.659 1.00 45.41 97 VAL A CA 1
ATOM 709 C C . VAL A 1 97 ? -12.690 -5.385 -13.663 1.00 45.41 97 VAL A C 1
ATOM 711 O O . VAL A 1 97 ? -13.222 -4.777 -14.583 1.00 45.41 97 VAL A O 1
ATOM 714 N N . TYR A 1 98 ? -11.361 -5.456 -13.521 1.00 43.69 98 TYR A N 1
ATOM 715 C CA . TYR A 1 98 ? -10.431 -5.475 -14.659 1.00 43.69 98 TYR A CA 1
ATOM 716 C C . TYR A 1 98 ? -9.814 -6.872 -14.751 1.00 43.69 98 TYR A C 1
ATOM 718 O O . TYR A 1 98 ? -9.451 -7.433 -13.678 1.00 43.69 98 TYR A O 1
#

Sequence (98 aa):
MVAGLQVTQAEVNAQAGTIARAVFAALGNVQEFKAWLDTVAVGDLETLGFSTADANTLKSAFSDLADIAGVFQGSATARTLPYDYRTFAKRLIGVGVY